Protein AF-A0A6B3FW05-F1 (afdb_monomer)

Solvent-accessible surface area (backbone atoms only — not comparable to full-atom values): 6390 Å² total; per-residue (Å²): 100,102,67,46,73,88,78,62,65,94,80,53,86,73,79,66,75,72,80,57,65,93,59,56,66,43,86,42,76,83,51,62,62,56,45,76,78,50,100,42,34,32,32,38,28,32,60,62,76,81,42,77,86,39,42,86,58,77,33,27,42,73,50,73,42,70,39,98,86,45,43,77,71,46,77,46,81,44,76,39,80,69,93,73,80,57,82,82,88,84,78,56,71,88,78,74,111

Structure (mmCIF, N/CA/C/O backbone):
data_AF-A0A6B3FW05-F1
#
_entry.id   AF-A0A6B3FW05-F1
#
loop_
_atom_site.group_PDB
_atom_site.id
_atom_site.type_symbol
_atom_site.label_atom_id
_atom_site.label_alt_id
_atom_site.label_comp_id
_atom_site.label_asym_id
_atom_site.label_entity_id
_atom_site.label_seq_id
_atom_site.pdbx_PDB_ins_code
_atom_site.Cartn_x
_atom_site.Cartn_y
_atom_site.Cartn_z
_atom_site.occupancy
_atom_site.B_iso_or_equiv
_atom_site.auth_seq_id
_atom_site.auth_comp_id
_atom_site.auth_asym_id
_atom_site.auth_atom_id
_atom_site.pdbx_PDB_model_num
ATOM 1 N N . SER A 1 1 ? -9.912 5.647 4.768 1.00 55.09 1 SER A N 1
ATOM 2 C CA . SER A 1 1 ? -9.595 5.559 6.212 1.00 55.09 1 SER A CA 1
ATOM 3 C C . SER A 1 1 ? -9.936 6.888 6.883 1.00 55.09 1 SER A C 1
ATOM 5 O O . SER A 1 1 ? -9.869 7.888 6.189 1.00 55.09 1 SER A O 1
ATOM 7 N N . ASP A 1 2 ? -10.231 6.950 8.190 1.00 61.00 2 ASP A N 1
ATOM 8 C CA . ASP A 1 2 ? -10.331 8.236 8.932 1.00 61.00 2 ASP A CA 1
ATOM 9 C C . ASP A 1 2 ? -9.021 9.054 8.870 1.00 61.00 2 ASP A C 1
ATOM 11 O O . ASP A 1 2 ? -9.012 10.266 9.073 1.00 61.00 2 ASP A O 1
ATOM 15 N N . SER A 1 3 ? -7.897 8.387 8.592 1.00 67.94 3 SER A N 1
ATOM 16 C CA . SER A 1 3 ? -6.574 9.003 8.436 1.00 67.94 3 SER A CA 1
ATOM 17 C C . SER A 1 3 ? -6.203 9.334 6.984 1.00 67.94 3 SER A C 1
ATOM 19 O O . SER A 1 3 ? -5.350 10.192 6.757 1.00 67.94 3 SER A O 1
ATOM 21 N N . GLU A 1 4 ? -6.833 8.688 6.000 1.00 70.38 4 GLU A N 1
ATOM 22 C CA . GLU A 1 4 ? -6.617 8.986 4.582 1.00 70.38 4 GLU A CA 1
ATOM 23 C C . GLU A 1 4 ? -7.526 10.150 4.216 1.00 70.38 4 GLU A C 1
ATOM 25 O O . GLU A 1 4 ? -8.748 10.059 4.317 1.00 70.38 4 GLU A O 1
ATOM 30 N N . ARG 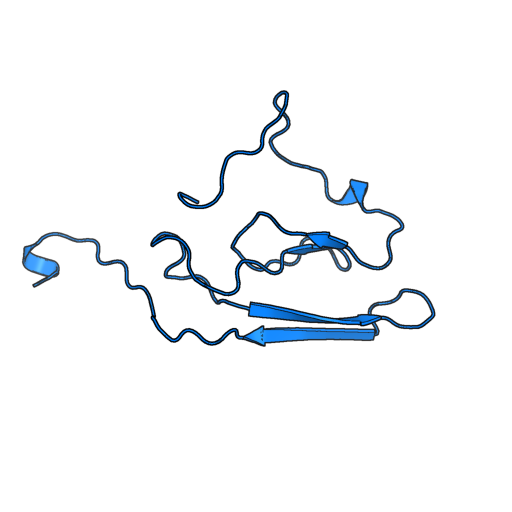A 1 5 ? -6.929 11.267 3.815 1.00 69.69 5 ARG A N 1
ATOM 31 C CA . ARG A 1 5 ? -7.705 12.431 3.394 1.00 69.69 5 ARG A CA 1
ATOM 32 C C . ARG A 1 5 ? -8.217 12.212 1.985 1.00 69.69 5 ARG A C 1
ATOM 34 O O . ARG A 1 5 ? -7.471 11.747 1.137 1.00 69.69 5 ARG A O 1
ATOM 41 N N . ASP A 1 6 ? -9.451 12.601 1.715 1.00 68.94 6 ASP A N 1
ATOM 42 C CA . ASP A 1 6 ? -9.913 12.665 0.336 1.00 68.94 6 ASP A CA 1
ATOM 43 C C . ASP A 1 6 ? -9.077 13.717 -0.420 1.00 68.94 6 ASP A C 1
ATOM 45 O O . ASP A 1 6 ? -9.029 14.883 -0.025 1.00 68.94 6 ASP A O 1
ATOM 49 N N . ILE A 1 7 ? -8.349 13.283 -1.453 1.00 67.06 7 ILE A N 1
ATOM 50 C CA . ILE A 1 7 ? -7.534 14.148 -2.323 1.00 67.06 7 ILE A CA 1
ATOM 51 C C . ILE A 1 7 ? -8.181 14.345 -3.695 1.00 67.06 7 ILE A C 1
ATOM 53 O O . ILE A 1 7 ? -7.505 14.764 -4.636 1.00 67.06 7 ILE A O 1
ATOM 57 N N . THR A 1 8 ? -9.474 14.041 -3.835 1.00 61.97 8 THR A N 1
ATOM 58 C CA . THR A 1 8 ? -10.209 14.314 -5.068 1.00 61.97 8 THR A CA 1
ATOM 59 C C . THR A 1 8 ? -10.106 15.797 -5.420 1.00 61.97 8 THR A C 1
ATOM 61 O O . THR A 1 8 ? -10.624 16.683 -4.745 1.00 61.97 8 THR A O 1
ATOM 64 N N . VAL A 1 9 ? -9.433 16.081 -6.532 1.00 57.03 9 VAL A N 1
ATOM 65 C CA . VAL A 1 9 ? -9.465 17.390 -7.182 1.00 57.03 9 VAL A CA 1
ATOM 66 C C . VAL A 1 9 ? -10.250 17.210 -8.474 1.00 57.03 9 VAL A C 1
ATOM 68 O O . VAL A 1 9 ? -9.902 16.380 -9.310 1.00 57.03 9 VAL A O 1
ATOM 71 N N . GLY A 1 10 ? -11.352 17.947 -8.627 1.00 58.34 10 GLY A N 1
ATOM 72 C CA . GLY A 1 10 ? -12.144 17.937 -9.863 1.00 58.34 10 GLY A CA 1
ATOM 73 C C . GLY A 1 10 ? -12.946 16.656 -10.140 1.00 58.34 1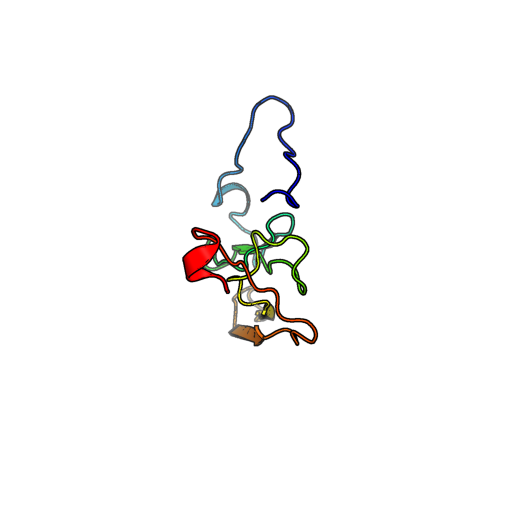0 GLY A C 1
ATOM 74 O O . GLY A 1 10 ? -13.336 16.436 -11.281 1.00 58.34 10 GLY A O 1
ATOM 75 N N . GLY A 1 11 ? -13.206 15.814 -9.130 1.00 57.44 11 GLY A N 1
ATOM 76 C CA . GLY A 1 11 ? -14.097 14.647 -9.253 1.00 57.44 11 GLY A CA 1
ATOM 77 C C . GLY A 1 11 ? -13.439 13.339 -9.715 1.00 57.44 11 GLY A C 1
ATOM 78 O O . GLY A 1 11 ? -14.139 12.347 -9.907 1.00 57.44 11 GLY A O 1
ATOM 79 N N . VAL A 1 12 ? -12.110 13.296 -9.865 1.00 61.34 12 VAL A N 1
ATOM 80 C CA . VAL A 1 12 ? -11.383 12.049 -10.160 1.00 61.34 12 VAL A CA 1
ATOM 81 C C . VAL A 1 12 ? -11.043 11.334 -8.853 1.00 61.34 12 VAL A C 1
ATOM 83 O O . VAL A 1 12 ? -10.142 11.744 -8.128 1.00 61.34 12 VAL A O 1
ATOM 86 N N . ALA A 1 13 ? -11.778 10.261 -8.557 1.00 70.00 13 ALA A N 1
ATOM 87 C CA . ALA A 1 13 ? -11.624 9.471 -7.331 1.00 70.00 13 ALA A CA 1
ATOM 88 C C . ALA A 1 13 ? -10.533 8.388 -7.404 1.00 70.00 13 ALA A C 1
ATOM 90 O O . ALA A 1 13 ? -10.169 7.816 -6.380 1.00 70.00 13 ALA A O 1
ATOM 91 N N . ALA A 1 14 ? -10.011 8.090 -8.597 1.00 80.12 14 ALA A N 1
ATOM 92 C CA . ALA A 1 14 ? -8.975 7.082 -8.798 1.00 80.12 14 ALA A CA 1
ATOM 93 C C . ALA A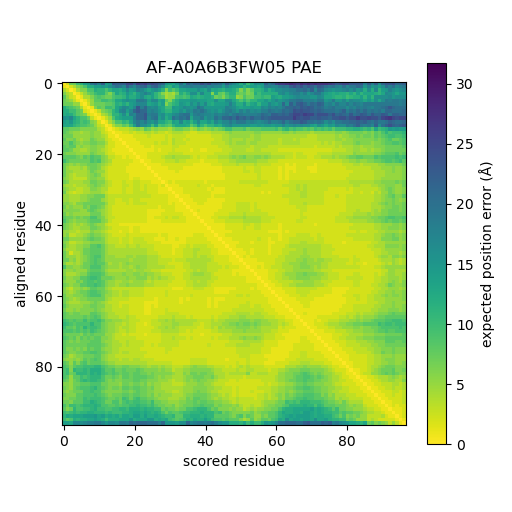 1 14 ? -8.141 7.372 -10.051 1.00 80.12 14 ALA A C 1
ATOM 95 O O . ALA A 1 14 ? -8.650 7.897 -11.041 1.00 80.12 14 ALA A O 1
ATOM 96 N N . VAL A 1 15 ? -6.868 6.976 -10.020 1.00 87.38 15 VAL A N 1
ATOM 97 C CA . VAL A 1 15 ? -5.948 7.056 -11.163 1.00 87.38 15 VAL A CA 1
ATOM 98 C C . VAL A 1 15 ? -5.760 5.647 -11.742 1.00 87.38 15 VAL A C 1
ATOM 100 O O . VAL A 1 15 ? -5.388 4.742 -10.991 1.00 87.38 15 VAL A O 1
ATOM 103 N N . PRO A 1 16 ? -6.006 5.419 -13.047 1.00 91.06 16 PRO A N 1
ATOM 104 C CA . PRO A 1 16 ? -5.759 4.124 -13.675 1.00 91.06 16 PRO A CA 1
ATOM 105 C C . PRO A 1 16 ? -4.280 3.731 -13.605 1.00 91.06 16 PRO A C 1
ATOM 107 O O . PRO A 1 16 ? -3.404 4.555 -13.858 1.00 91.06 16 PRO A O 1
ATOM 110 N N . ALA A 1 17 ? -3.992 2.454 -13.344 1.00 92.19 17 ALA A N 1
ATOM 111 C CA . ALA A 1 17 ? -2.612 1.974 -13.232 1.00 92.19 17 ALA A CA 1
ATOM 112 C C . ALA A 1 17 ? -1.786 2.172 -14.519 1.00 92.19 17 ALA A C 1
ATOM 114 O O . ALA A 1 17 ? -0.584 2.402 -14.426 1.00 92.19 17 ALA A O 1
ATOM 115 N N . GLY A 1 18 ? -2.431 2.148 -15.693 1.00 94.75 18 GLY A N 1
ATOM 116 C CA . GLY A 1 18 ? -1.775 2.355 -16.992 1.00 94.75 18 GLY A CA 1
ATOM 117 C C . GLY A 1 18 ? -1.173 3.752 -17.189 1.00 94.75 18 GLY A C 1
ATOM 118 O O . GLY A 1 18 ? -0.361 3.954 -18.081 1.00 94.75 18 GLY A O 1
ATOM 119 N N . VAL A 1 19 ? -1.493 4.723 -16.322 1.00 95.25 19 VAL A N 1
ATOM 120 C CA . VAL A 1 19 ? -0.788 6.021 -16.291 1.00 95.25 19 VAL A CA 1
ATOM 121 C C . VAL A 1 19 ? 0.711 5.842 -16.013 1.00 95.25 19 VAL A C 1
ATOM 123 O O . VAL A 1 19 ? 1.513 6.684 -16.403 1.00 95.25 19 VAL A O 1
ATOM 126 N N . PHE A 1 20 ? 1.093 4.739 -15.367 1.00 95.56 20 PHE A N 1
ATOM 127 C CA . PHE A 1 20 ? 2.481 4.402 -15.066 1.00 95.56 20 PHE A CA 1
ATOM 128 C C . PHE A 1 20 ? 3.115 3.457 -16.100 1.00 95.56 20 PHE A C 1
ATOM 130 O O . PHE A 1 20 ? 4.191 2.922 -15.846 1.00 95.56 20 PHE A O 1
ATOM 137 N N . ASP A 1 21 ? 2.485 3.216 -17.251 1.00 95.25 21 ASP A N 1
ATOM 138 C CA . ASP A 1 21 ? 3.081 2.367 -18.283 1.00 95.25 21 ASP A CA 1
ATOM 139 C C . ASP A 1 21 ? 4.403 2.965 -18.798 1.00 95.25 21 ASP A C 1
ATOM 141 O O . ASP A 1 21 ? 4.535 4.172 -19.002 1.00 95.25 21 ASP A O 1
ATOM 145 N N . GLY A 1 22 ? 5.405 2.104 -18.997 1.00 94.12 22 GLY A N 1
ATOM 146 C CA . GLY A 1 22 ? 6.737 2.497 -19.470 1.00 94.12 22 GLY A CA 1
ATOM 147 C C . GLY A 1 22 ? 7.742 2.868 -18.377 1.00 94.12 22 GLY A C 1
ATOM 148 O O . GLY A 1 22 ? 8.913 3.048 -18.698 1.00 94.12 22 GLY A O 1
ATOM 149 N N . VAL A 1 23 ? 7.339 2.930 -17.102 1.00 96.06 23 VAL A N 1
ATOM 150 C CA . VAL A 1 23 ? 8.295 3.067 -15.988 1.00 96.06 23 VAL A CA 1
ATOM 151 C C . VAL A 1 23 ? 8.823 1.705 -15.535 1.00 96.06 23 VAL A C 1
ATOM 153 O O . VAL A 1 23 ? 8.148 0.673 -15.644 1.00 96.06 23 VAL A O 1
ATOM 156 N N . ASP A 1 24 ? 10.027 1.701 -14.974 1.00 97.12 24 ASP A N 1
ATOM 157 C CA . ASP A 1 24 ? 10.643 0.500 -14.398 1.00 97.12 24 ASP A CA 1
ATOM 158 C C . ASP A 1 24 ? 9.992 0.127 -13.062 1.00 97.12 24 ASP A C 1
ATOM 160 O O . ASP A 1 24 ? 9.674 -1.037 -12.803 1.00 97.12 24 ASP A O 1
ATOM 164 N N . TYR A 1 25 ? 9.695 1.136 -12.240 1.00 97.38 25 TYR A N 1
ATOM 165 C CA . TYR A 1 25 ? 9.007 0.974 -10.965 1.00 97.38 25 TYR A CA 1
ATOM 166 C C . TYR A 1 25 ? 8.313 2.269 -10.526 1.00 97.38 25 TYR A C 1
ATOM 168 O O . TYR A 1 25 ? 8.873 3.356 -10.653 1.00 97.38 25 TYR A O 1
ATOM 176 N N . ALA A 1 26 ? 7.115 2.155 -9.951 1.00 97.44 26 ALA A N 1
ATOM 177 C CA . ALA A 1 26 ? 6.397 3.260 -9.323 1.00 97.44 26 ALA A CA 1
ATOM 178 C C . ALA A 1 26 ? 6.130 2.968 -7.838 1.00 97.44 26 ALA A C 1
ATOM 180 O O . ALA A 1 26 ? 5.387 2.044 -7.484 1.00 97.44 26 ALA A O 1
ATOM 181 N N . ALA A 1 27 ? 6.716 3.803 -6.976 1.00 97.00 27 ALA A N 1
ATOM 182 C CA . ALA A 1 27 ? 6.486 3.820 -5.536 1.00 97.00 27 ALA A CA 1
ATOM 183 C C . ALA A 1 27 ? 5.356 4.805 -5.200 1.00 97.00 27 ALA A C 1
ATOM 185 O O . ALA A 1 27 ? 5.564 6.018 -5.182 1.00 97.00 27 ALA A O 1
ATOM 186 N N . LEU A 1 28 ? 4.153 4.294 -4.950 1.00 95.38 28 LEU A N 1
ATOM 187 C CA . 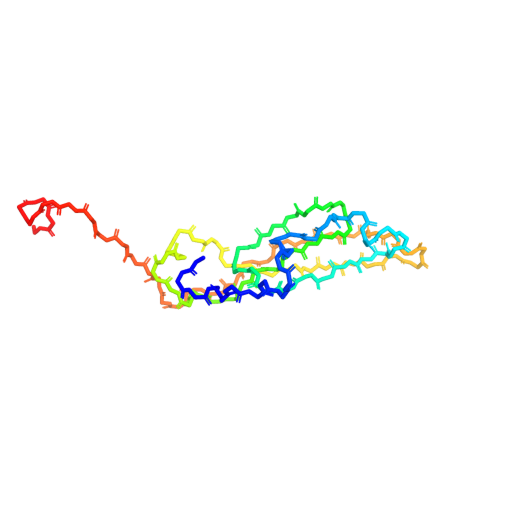LEU A 1 28 ? 2.993 5.111 -4.605 1.00 95.38 28 LEU A CA 1
ATOM 188 C C . LEU A 1 28 ? 2.900 5.335 -3.087 1.00 95.38 28 LEU A C 1
ATOM 190 O O . LEU A 1 28 ? 3.170 4.436 -2.288 1.00 95.38 28 LEU A O 1
ATOM 194 N N . GLY A 1 29 ? 2.482 6.541 -2.696 1.00 91.62 29 GLY A N 1
ATOM 195 C CA . GLY A 1 29 ? 2.128 6.913 -1.318 1.00 91.62 29 GLY A CA 1
ATOM 196 C C . GLY A 1 29 ? 0.632 7.193 -1.191 1.00 91.62 29 GLY A C 1
ATOM 197 O O . GLY A 1 29 ? -0.107 6.839 -2.092 1.00 91.62 29 GLY A O 1
ATOM 198 N N . HIS A 1 30 ? 0.185 7.872 -0.132 1.00 91.00 30 HIS A N 1
ATOM 199 C CA . HIS A 1 30 ? -1.224 8.201 0.173 1.00 91.00 30 HIS A CA 1
ATOM 200 C C . HIS A 1 30 ? -2.005 7.110 0.917 1.00 91.00 30 HIS A C 1
ATOM 202 O O . HIS A 1 30 ? -2.484 7.370 2.017 1.00 91.00 30 HIS A O 1
ATOM 208 N N . LEU A 1 31 ? -2.107 5.900 0.363 1.00 91.06 31 LEU A N 1
ATOM 209 C CA . LEU A 1 31 ? -2.842 4.813 1.017 1.00 91.06 31 LEU A CA 1
ATOM 210 C C . LEU A 1 31 ? -2.010 4.184 2.134 1.00 91.06 31 LEU A C 1
ATOM 212 O O . LEU A 1 31 ? -0.816 3.936 1.969 1.00 91.06 31 LEU A O 1
ATOM 216 N N . HIS A 1 32 ? -2.645 3.910 3.272 1.00 93.69 32 HIS A N 1
ATOM 217 C CA . HIS A 1 32 ? -1.960 3.383 4.458 1.00 93.69 32 HIS A CA 1
ATOM 218 C C . HIS A 1 32 ? -1.859 1.853 4.466 1.00 93.69 32 HIS A C 1
ATOM 220 O O . HIS A 1 32 ? -1.124 1.283 5.278 1.00 93.69 32 HIS A O 1
ATOM 226 N N . GLY A 1 33 ? -2.584 1.178 3.571 1.00 92.00 33 GLY A N 1
ATOM 227 C CA . GLY A 1 33 ? -2.449 -0.253 3.308 1.00 92.00 33 GLY A CA 1
ATOM 228 C C . GLY A 1 33 ? -1.356 -0.544 2.276 1.00 92.00 33 GLY A C 1
ATOM 229 O O . GLY A 1 33 ? -1.361 0.025 1.184 1.00 92.00 33 GLY A O 1
ATOM 230 N N . SER A 1 34 ? -0.441 -1.456 2.611 1.00 94.62 34 SER A N 1
ATOM 231 C CA . SER A 1 34 ? 0.544 -1.987 1.662 1.00 94.62 34 SER A CA 1
ATOM 232 C C . SER A 1 34 ? -0.140 -2.880 0.632 1.00 94.62 34 SER A C 1
ATOM 234 O O . SER A 1 34 ? -0.882 -3.796 0.993 1.00 94.62 34 SER A O 1
ATOM 236 N N . GLN A 1 35 ? 0.106 -2.632 -0.653 1.00 94.62 35 GLN A N 1
ATOM 237 C CA . GLN A 1 35 ? -0.534 -3.379 -1.737 1.00 94.62 35 GLN A CA 1
ATOM 238 C C . GLN A 1 35 ? 0.280 -3.342 -3.031 1.00 94.62 35 GLN A C 1
ATOM 240 O O . GLN A 1 35 ? 0.959 -2.363 -3.350 1.00 94.62 35 GLN A O 1
ATOM 245 N N . ARG A 1 36 ? 0.161 -4.422 -3.806 1.00 95.88 36 ARG A N 1
ATOM 246 C CA . ARG A 1 36 ? 0.661 -4.514 -5.177 1.00 95.88 36 ARG A CA 1
ATOM 247 C C . ARG A 1 36 ? -0.468 -4.139 -6.135 1.00 95.88 36 ARG A C 1
ATOM 249 O O . ARG A 1 36 ? -1.481 -4.827 -6.149 1.00 95.88 36 ARG A O 1
ATOM 256 N N . VAL A 1 37 ? -0.282 -3.085 -6.929 1.00 95.56 37 VAL A N 1
ATOM 257 C CA . VAL A 1 37 ? -1.252 -2.669 -7.958 1.00 95.56 37 VAL A CA 1
ATOM 258 C C . VAL A 1 37 ? -0.958 -3.396 -9.269 1.00 95.56 37 VAL A C 1
ATOM 260 O O . VAL A 1 37 ? -1.843 -3.994 -9.870 1.00 95.56 37 VAL A O 1
ATOM 263 N N . THR A 1 38 ? 0.310 -3.400 -9.685 1.00 95.31 38 THR A N 1
ATOM 264 C CA . THR A 1 38 ? 0.816 -4.167 -10.834 1.00 95.31 38 THR A CA 1
ATOM 265 C C . THR A 1 38 ? 2.166 -4.795 -10.485 1.00 95.31 38 THR A C 1
ATOM 267 O O . THR A 1 38 ? 2.668 -4.645 -9.372 1.00 95.31 38 THR A O 1
ATOM 270 N N . ALA A 1 39 ? 2.811 -5.472 -11.439 1.00 94.00 39 ALA A N 1
ATOM 271 C CA . ALA A 1 39 ? 4.177 -5.952 -11.249 1.00 94.00 39 ALA A CA 1
ATOM 272 C C . ALA A 1 39 ? 5.194 -4.832 -10.955 1.00 94.00 39 ALA A C 1
ATOM 274 O O . ALA A 1 39 ? 6.230 -5.111 -10.361 1.00 94.00 39 ALA A O 1
ATOM 275 N N . ARG A 1 40 ? 4.908 -3.580 -11.331 1.00 95.94 40 ARG A N 1
ATOM 276 C CA . ARG A 1 40 ? 5.832 -2.439 -11.208 1.00 95.94 40 ARG A CA 1
ATOM 277 C C . ARG A 1 40 ? 5.302 -1.306 -10.331 1.00 95.94 40 ARG A C 1
ATOM 279 O O . ARG A 1 40 ? 6.079 -0.465 -9.909 1.00 95.94 40 ARG A O 1
ATOM 286 N N . VAL A 1 41 ? 4.012 -1.307 -10.001 1.00 97.38 41 VAL A N 1
ATOM 287 C CA . VAL A 1 41 ? 3.345 -0.228 -9.258 1.00 97.38 41 VAL A CA 1
ATOM 288 C C . VAL A 1 41 ? 2.855 -0.755 -7.911 1.00 97.38 41 VAL A C 1
ATOM 290 O O . VAL A 1 41 ? 2.103 -1.734 -7.862 1.00 97.38 41 VAL A O 1
ATOM 293 N N . ARG A 1 42 ? 3.272 -0.134 -6.802 1.00 97.00 42 ARG A N 1
ATOM 294 C CA . ARG A 1 42 ? 2.927 -0.583 -5.438 1.00 97.00 42 ARG A CA 1
ATOM 295 C C . ARG A 1 42 ? 2.710 0.598 -4.504 1.00 97.00 42 ARG A C 1
ATOM 297 O O . ARG A 1 42 ? 3.393 1.606 -4.631 1.00 97.00 42 ARG A O 1
ATOM 304 N N . TYR A 1 43 ? 1.836 0.419 -3.519 1.00 96.94 43 TYR A N 1
ATOM 305 C CA . TYR A 1 43 ? 1.811 1.258 -2.322 1.00 96.94 43 TYR A CA 1
ATOM 306 C C . TYR A 1 43 ? 2.607 0.560 -1.219 1.00 96.94 43 TYR A C 1
ATOM 308 O O . TYR A 1 43 ? 2.392 -0.629 -0.962 1.00 96.94 43 TYR A O 1
ATOM 316 N N . SER A 1 44 ? 3.497 1.287 -0.541 1.00 95.50 44 SER A N 1
ATOM 317 C CA . SER A 1 44 ? 4.187 0.767 0.650 1.00 95.50 44 SER A CA 1
ATOM 3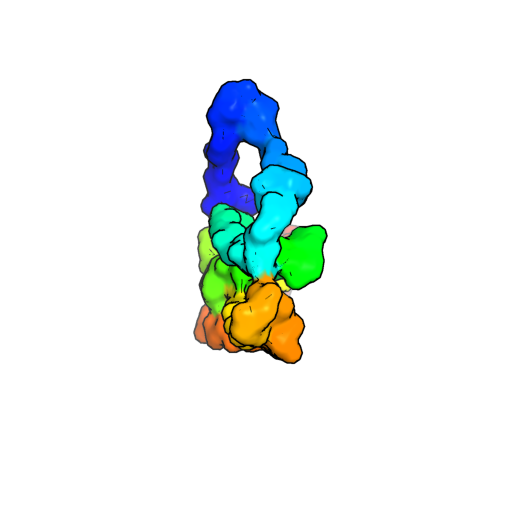18 C C . SER A 1 44 ? 3.270 0.674 1.866 1.00 95.50 44 SER A C 1
ATOM 320 O O . SER A 1 44 ? 3.532 -0.114 2.767 1.00 95.50 44 SER A O 1
ATOM 322 N N . GLY A 1 45 ? 2.189 1.456 1.888 1.00 95.00 45 GLY A N 1
ATOM 323 C CA . GLY A 1 45 ? 1.430 1.695 3.107 1.00 95.00 45 GLY A CA 1
ATOM 324 C C . GLY A 1 45 ? 2.173 2.635 4.058 1.00 95.00 45 GLY A C 1
ATOM 325 O O . GLY A 1 45 ? 3.255 3.145 3.747 1.00 95.00 45 GLY A O 1
ATOM 326 N N . SER A 1 46 ? 1.580 2.861 5.228 1.00 94.12 46 SER A N 1
ATOM 327 C CA . SER A 1 46 ? 2.233 3.585 6.317 1.00 94.12 46 SER A CA 1
ATOM 328 C C . SER A 1 46 ? 3.079 2.631 7.177 1.00 94.12 46 SER A C 1
ATOM 330 O O . SER A 1 46 ? 2.690 1.475 7.367 1.00 94.12 46 SER A O 1
ATOM 332 N N . PRO A 1 47 ? 4.203 3.097 7.756 1.00 93.06 47 PRO A N 1
ATOM 333 C CA . PRO A 1 47 ? 5.041 2.271 8.631 1.00 93.06 47 PRO A CA 1
ATOM 334 C C . PRO A 1 47 ? 4.427 2.067 10.026 1.00 93.06 47 PRO A C 1
ATOM 336 O O . PRO A 1 47 ? 4.818 1.157 10.747 1.00 93.06 47 PRO A O 1
ATOM 339 N N . LEU A 1 48 ? 3.459 2.906 10.409 1.00 93.19 48 LEU A N 1
ATOM 340 C CA . LEU A 1 48 ? 2.753 2.871 11.691 1.00 93.19 48 LEU A CA 1
ATOM 341 C C . LEU A 1 48 ? 1.245 3.005 11.473 1.00 93.19 48 LEU A C 1
ATOM 343 O O . LEU A 1 48 ? 0.793 3.473 10.427 1.00 93.19 48 LEU A O 1
ATOM 347 N N . ALA A 1 49 ? 0.451 2.595 1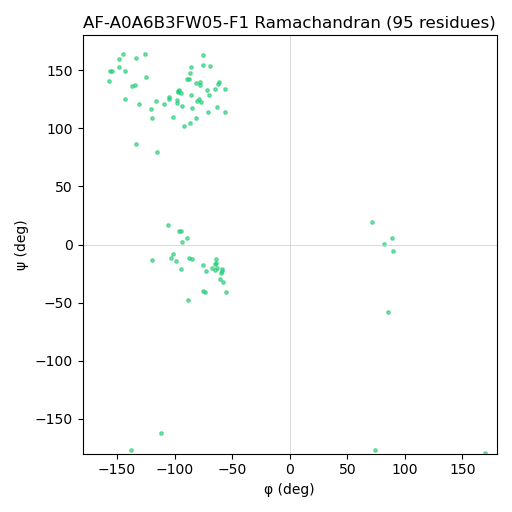2.460 1.00 92.50 49 ALA A N 1
ATOM 348 C CA . ALA A 1 49 ? -0.988 2.820 12.429 1.00 92.50 49 ALA A CA 1
ATOM 349 C C . ALA A 1 49 ? -1.316 4.276 12.791 1.00 92.50 49 ALA A C 1
ATOM 351 O O . ALA A 1 49 ? -0.946 4.738 13.869 1.00 92.50 49 ALA A O 1
ATOM 352 N N . TYR A 1 50 ? -2.018 4.989 11.905 1.00 90.31 50 TYR A N 1
ATOM 353 C CA . TYR A 1 50 ? -2.442 6.378 12.139 1.00 90.31 50 TYR A CA 1
ATOM 354 C C . TYR A 1 50 ? -3.915 6.511 12.541 1.00 90.31 50 TYR A C 1
ATOM 356 O O . TYR A 1 50 ? -4.352 7.587 12.942 1.00 90.31 50 TYR A O 1
ATOM 364 N N . SER A 1 51 ? -4.686 5.425 12.469 1.00 90.62 51 SER A N 1
ATOM 365 C CA . SER A 1 51 ? -6.062 5.361 12.969 1.00 90.62 51 SER A CA 1
ATOM 366 C C . SER A 1 51 ? -6.410 3.956 13.467 1.00 90.62 51 SER A C 1
ATOM 368 O O . SER A 1 51 ? -5.816 2.972 13.032 1.00 90.62 51 SER A O 1
ATOM 370 N N . PHE A 1 52 ? -7.439 3.834 14.315 1.00 92.56 52 PHE A N 1
ATOM 371 C CA . PHE A 1 52 ? -7.972 2.531 14.751 1.00 92.56 52 PHE A CA 1
ATOM 372 C C . PHE A 1 52 ? -8.589 1.703 13.618 1.00 92.56 52 PHE A C 1
ATOM 374 O O . PHE A 1 52 ? -8.799 0.503 13.782 1.00 92.56 52 PHE A O 1
ATOM 381 N N . SER A 1 53 ? -8.888 2.318 12.468 1.00 89.44 53 SER A N 1
ATOM 382 C CA . SER A 1 53 ? -9.317 1.565 11.286 1.00 89.44 53 SER A CA 1
ATOM 383 C C . SER A 1 53 ? -8.192 0.695 10.713 1.00 89.44 53 SER A C 1
ATOM 385 O O . SER A 1 53 ? -8.474 -0.298 10.055 1.00 89.44 53 SER A O 1
ATOM 387 N N . GLU A 1 54 ? -6.938 1.009 11.048 1.00 91.88 54 GLU A N 1
ATOM 388 C CA . GLU A 1 54 ? -5.739 0.286 10.621 1.00 91.88 54 GLU A CA 1
ATOM 389 C C . GLU A 1 54 ? -5.283 -0.768 11.646 1.00 91.88 54 GLU A C 1
ATOM 391 O O . GLU A 1 54 ? -4.166 -1.267 11.537 1.00 91.88 54 GLU A O 1
ATOM 396 N N . ALA A 1 55 ? -6.103 -1.100 12.654 1.00 91.56 55 ALA A N 1
ATOM 397 C CA . ALA A 1 55 ? -5.734 -2.060 13.703 1.00 91.56 55 ALA A CA 1
ATOM 398 C C . ALA A 1 55 ? -5.367 -3.448 13.148 1.00 91.56 55 ALA A C 1
ATOM 400 O O . ALA A 1 55 ? -4.479 -4.107 13.677 1.00 91.56 55 ALA A O 1
ATOM 401 N N . ASP A 1 56 ? -5.998 -3.841 12.042 1.00 90.25 56 ASP A N 1
ATOM 402 C CA . ASP A 1 56 ? -5.772 -5.127 11.378 1.00 90.25 56 ASP A CA 1
ATOM 403 C C . ASP A 1 56 ? -4.720 -5.032 10.248 1.00 90.25 56 ASP A C 1
ATOM 405 O O . ASP A 1 56 ? -4.460 -6.004 9.537 1.00 90.25 56 ASP A O 1
ATOM 409 N N . HIS A 1 57 ? -4.112 -3.856 10.030 1.00 91.12 57 HIS A N 1
ATOM 410 C CA . HIS A 1 57 ? -3.125 -3.673 8.966 1.00 91.12 57 HIS A CA 1
ATOM 411 C C . HIS A 1 57 ? -1.764 -4.227 9.384 1.00 91.12 57 HIS A C 1
ATOM 413 O O . HIS A 1 57 ? -1.149 -3.757 10.342 1.00 91.12 57 HIS A O 1
ATOM 419 N N . ARG A 1 58 ? -1.218 -5.132 8.567 1.00 92.25 58 ARG A N 1
ATOM 420 C CA . ARG A 1 58 ? 0.200 -5.492 8.633 1.00 92.25 58 ARG A CA 1
ATOM 421 C C . ARG A 1 58 ? 1.036 -4.323 8.111 1.00 92.25 58 ARG A C 1
ATOM 423 O O . ARG A 1 58 ? 0.942 -3.967 6.936 1.00 92.25 58 ARG A O 1
ATOM 430 N N . LYS A 1 59 ? 1.827 -3.711 8.991 1.00 94.62 59 LYS A N 1
ATOM 431 C CA . LYS A 1 59 ? 2.718 -2.598 8.648 1.00 94.62 59 LYS A CA 1
ATOM 432 C C . LYS A 1 59 ? 3.981 -3.148 8.008 1.00 94.62 59 LYS A C 1
ATOM 434 O O . LYS A 1 59 ? 4.633 -4.015 8.580 1.00 94.62 59 LYS A O 1
ATOM 439 N N . THR A 1 60 ? 4.282 -2.687 6.800 1.00 96.12 60 THR A N 1
ATOM 440 C CA . THR A 1 60 ? 5.378 -3.222 5.989 1.00 96.12 60 THR A CA 1
ATOM 441 C C . THR A 1 60 ? 6.045 -2.131 5.170 1.00 96.12 60 THR A C 1
ATOM 443 O O . THR A 1 60 ? 5.434 -1.102 4.900 1.00 96.12 60 THR A O 1
ATOM 446 N N . MET A 1 61 ? 7.232 -2.426 4.659 1.00 95.75 61 MET A N 1
ATOM 447 C CA . MET A 1 61 ? 7.894 -1.704 3.579 1.00 95.75 61 MET A CA 1
ATOM 448 C C . MET A 1 61 ? 8.273 -2.667 2.448 1.00 95.75 61 MET A C 1
ATOM 450 O O . MET A 1 61 ? 8.282 -3.885 2.635 1.00 95.75 61 MET A O 1
ATOM 454 N N . TRP A 1 62 ? 8.571 -2.121 1.271 1.00 96.88 62 TRP A N 1
ATOM 455 C CA . TRP A 1 62 ? 9.082 -2.886 0.135 1.00 96.88 62 TRP A CA 1
ATOM 456 C C . TRP A 1 62 ? 10.575 -2.626 -0.034 1.00 96.88 62 TRP A C 1
ATOM 458 O O . TRP A 1 62 ? 10.980 -1.472 -0.157 1.00 96.88 62 TRP A O 1
ATOM 468 N N . LEU A 1 63 ? 11.364 -3.695 -0.082 1.00 97.38 63 LEU A N 1
ATOM 469 C CA . LEU A 1 63 ? 12.726 -3.689 -0.600 1.00 97.38 63 LEU A CA 1
ATOM 470 C C . LEU A 1 63 ? 12.670 -4.201 -2.040 1.00 97.38 63 LEU A C 1
ATOM 472 O O . LEU A 1 63 ? 12.104 -5.263 -2.298 1.00 97.38 63 LEU A O 1
ATOM 476 N N . ILE A 1 64 ? 13.179 -3.405 -2.975 1.00 97.69 64 ILE A N 1
ATOM 477 C CA . ILE A 1 64 ? 13.080 -3.667 -4.410 1.00 97.69 64 ILE A CA 1
ATOM 478 C C . ILE A 1 64 ? 14.462 -3.512 -5.015 1.00 97.69 64 ILE A C 1
ATOM 480 O O . ILE A 1 64 ? 15.029 -2.420 -4.978 1.00 97.69 64 ILE A O 1
ATOM 484 N N . ASP A 1 65 ? 14.945 -4.587 -5.622 1.00 97.75 65 ASP A N 1
ATOM 485 C CA . ASP A 1 65 ? 16.189 -4.580 -6.375 1.00 97.75 65 ASP A CA 1
ATOM 486 C C . ASP A 1 65 ? 15.864 -4.433 -7.858 1.00 97.75 65 ASP A C 1
ATOM 488 O O . ASP A 1 65 ? 15.138 -5.248 -8.435 1.00 97.75 65 ASP A O 1
ATOM 492 N N . LEU A 1 66 ? 16.396 -3.383 -8.480 1.00 97.00 66 LEU A N 1
ATOM 493 C CA . LEU A 1 66 ? 16.261 -3.141 -9.913 1.00 97.00 66 LEU A CA 1
ATOM 494 C C . LEU A 1 66 ? 17.502 -3.650 -10.647 1.00 97.00 66 LEU A C 1
ATOM 496 O O . LEU A 1 66 ? 18.635 -3.348 -10.273 1.00 97.00 66 LEU A O 1
ATOM 500 N N . ALA A 1 67 ? 17.277 -4.417 -11.707 1.00 97.12 67 ALA A N 1
ATOM 501 C CA . ALA A 1 67 ? 18.304 -4.814 -12.653 1.00 97.12 67 ALA A CA 1
ATOM 502 C C . ALA A 1 67 ? 18.678 -3.644 -13.577 1.00 97.12 67 ALA A C 1
ATOM 504 O O . ALA A 1 67 ? 17.939 -2.671 -13.731 1.00 97.12 67 ALA A O 1
ATOM 505 N N . ALA A 1 68 ? 19.834 -3.761 -14.235 1.00 96.44 68 ALA A N 1
ATOM 506 C CA . ALA A 1 68 ? 20.340 -2.738 -15.152 1.00 96.44 68 ALA A CA 1
ATOM 507 C C . ALA A 1 68 ? 19.439 -2.506 -16.383 1.00 96.44 68 ALA A C 1
ATOM 509 O O . ALA A 1 68 ? 19.541 -1.463 -17.020 1.00 96.44 68 ALA A O 1
ATOM 510 N N . ASP A 1 69 ? 18.572 -3.466 -16.716 1.00 95.62 69 ASP A N 1
ATOM 511 C CA . ASP A 1 69 ? 17.593 -3.384 -17.806 1.00 95.62 69 ASP A CA 1
ATOM 512 C C . ASP A 1 69 ? 16.237 -2.794 -17.369 1.00 95.62 69 ASP A C 1
ATOM 514 O O . ASP A 1 69 ? 15.289 -2.794 -18.154 1.00 95.62 69 ASP A O 1
ATOM 518 N N . GLY A 1 70 ? 16.131 -2.320 -16.121 1.00 93.56 70 GLY A N 1
ATOM 519 C CA . GLY A 1 70 ? 14.893 -1.782 -15.550 1.00 93.56 70 GLY A CA 1
ATOM 520 C C . GLY A 1 70 ? 13.929 -2.851 -15.020 1.00 93.56 70 GLY A C 1
ATOM 521 O O . GLY A 1 70 ? 12.854 -2.533 -14.507 1.00 93.56 70 GLY A O 1
ATOM 522 N N . GLY A 1 71 ? 14.284 -4.136 -15.110 1.00 95.69 71 GLY A N 1
ATOM 523 C CA . GLY A 1 71 ? 13.525 -5.222 -14.500 1.00 95.69 71 GLY A CA 1
ATOM 524 C C . GLY A 1 71 ? 13.610 -5.215 -12.971 1.00 95.69 71 GLY A C 1
AT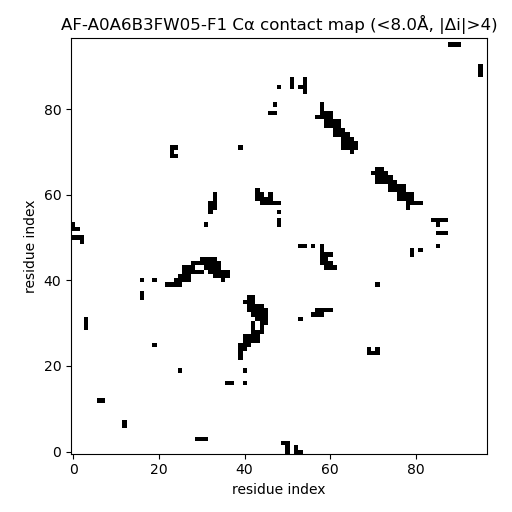OM 525 O O . GLY A 1 71 ? 14.593 -4.775 -12.384 1.00 95.69 71 GLY A O 1
ATOM 526 N N . ILE A 1 72 ? 12.590 -5.758 -12.303 1.00 97.00 72 ILE A N 1
ATOM 527 C CA . ILE A 1 72 ? 12.658 -6.051 -10.864 1.00 97.00 72 ILE A CA 1
ATOM 528 C C . ILE A 1 72 ? 13.386 -7.385 -10.702 1.00 97.00 72 ILE A C 1
ATOM 530 O O . ILE A 1 72 ? 12.833 -8.430 -11.046 1.00 97.00 72 ILE A O 1
ATOM 534 N N . ALA A 1 73 ? 14.618 -7.339 -10.200 1.00 97.19 73 ALA A N 1
ATOM 535 C CA . ALA A 1 73 ? 15.449 -8.513 -9.950 1.00 97.19 73 ALA A CA 1
ATOM 536 C C . ALA A 1 73 ? 14.990 -9.273 -8.699 1.00 97.19 73 ALA A C 1
ATOM 538 O O . ALA A 1 73 ? 14.952 -10.503 -8.699 1.00 97.19 73 ALA A O 1
ATOM 539 N N . ALA A 1 74 ? 14.615 -8.539 -7.650 1.00 96.94 74 ALA A N 1
ATOM 540 C CA . ALA A 1 74 ? 14.071 -9.099 -6.424 1.00 96.94 74 ALA A CA 1
ATOM 541 C C . ALA A 1 74 ? 13.074 -8.139 -5.772 1.00 96.94 74 ALA A C 1
ATOM 543 O O . ALA A 1 74 ? 13.136 -6.918 -5.934 1.00 96.94 74 ALA A O 1
ATOM 544 N N . GLU A 1 75 ? 12.140 -8.715 -5.023 1.00 96.06 75 GLU A N 1
ATOM 545 C CA . GLU A 1 75 ? 11.224 -7.975 -4.170 1.00 96.06 75 GLU A CA 1
ATOM 546 C C . GLU A 1 75 ? 11.084 -8.683 -2.827 1.00 96.06 75 GLU A C 1
ATOM 548 O O . GLU A 1 75 ? 10.901 -9.899 -2.761 1.00 96.06 75 GLU A O 1
ATOM 553 N N . GLU A 1 76 ? 11.115 -7.906 -1.755 1.00 96.88 76 GLU A N 1
ATOM 554 C CA . GLU A 1 76 ? 10.863 -8.390 -0.409 1.00 96.88 76 GLU A CA 1
ATOM 555 C C . GLU A 1 76 ? 9.918 -7.431 0.306 1.00 96.88 76 GLU A C 1
ATOM 557 O O . GLU A 1 76 ? 10.031 -6.205 0.211 1.00 96.88 76 GLU A O 1
ATOM 562 N N . ARG A 1 77 ? 8.955 -8.002 1.030 1.00 95.50 77 ARG A N 1
ATOM 563 C CA . ARG A 1 77 ? 8.083 -7.238 1.913 1.00 95.50 77 ARG A CA 1
ATOM 564 C C . ARG A 1 77 ? 8.571 -7.410 3.340 1.00 95.50 77 ARG A C 1
ATOM 566 O O . ARG A 1 77 ? 8.418 -8.484 3.914 1.00 95.50 77 ARG A O 1
ATOM 573 N N . ILE A 1 78 ? 9.129 -6.342 3.892 1.00 96.94 78 ILE A N 1
ATOM 574 C CA . ILE A 1 78 ? 9.733 -6.341 5.221 1.00 96.94 78 ILE A CA 1
ATOM 575 C C . ILE A 1 78 ? 8.715 -5.803 6.218 1.00 96.94 78 ILE A C 1
ATOM 577 O O . ILE A 1 78 ? 8.103 -4.761 5.977 1.00 96.94 78 ILE A O 1
ATOM 581 N N . ASP A 1 79 ? 8.535 -6.498 7.337 1.00 96.00 79 ASP A N 1
ATOM 582 C CA . ASP A 1 79 ? 7.638 -6.050 8.400 1.00 96.00 79 ASP A CA 1
ATOM 583 C C . ASP A 1 79 ? 8.217 -4.850 9.145 1.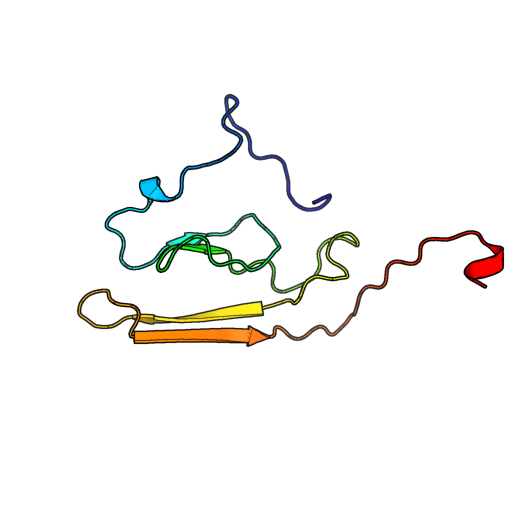00 96.00 79 ASP A C 1
ATOM 585 O O . ASP A 1 79 ? 9.384 -4.832 9.539 1.00 96.00 79 ASP A O 1
ATOM 589 N N . CYS A 1 80 ? 7.381 -3.835 9.346 1.00 95.25 80 CYS A N 1
ATOM 590 C CA . CYS A 1 80 ? 7.718 -2.708 10.198 1.00 95.25 80 CYS A CA 1
ATOM 591 C C . CYS A 1 80 ? 7.467 -3.091 11.665 1.00 95.25 80 CYS A C 1
ATOM 593 O O . CYS A 1 80 ? 6.432 -3.697 11.961 1.00 95.25 80 CYS A O 1
ATOM 595 N N . PRO A 1 81 ? 8.356 -2.708 12.598 1.00 92.88 81 PRO A N 1
ATOM 596 C CA . PRO A 1 81 ? 8.117 -2.896 14.023 1.00 92.88 81 PRO A CA 1
ATOM 597 C C . PRO A 1 81 ? 6.809 -2.231 14.475 1.00 92.88 81 PRO A C 1
ATOM 599 O O . PRO A 1 81 ? 6.539 -1.074 14.147 1.00 92.88 81 PRO A O 1
ATOM 602 N N . VAL A 1 82 ? 6.000 -2.954 15.254 1.00 90.31 82 VAL A N 1
ATOM 603 C CA . VAL A 1 82 ? 4.744 -2.450 15.828 1.00 90.31 82 VAL A CA 1
ATOM 604 C C . VAL A 1 82 ? 4.875 -2.412 17.347 1.00 90.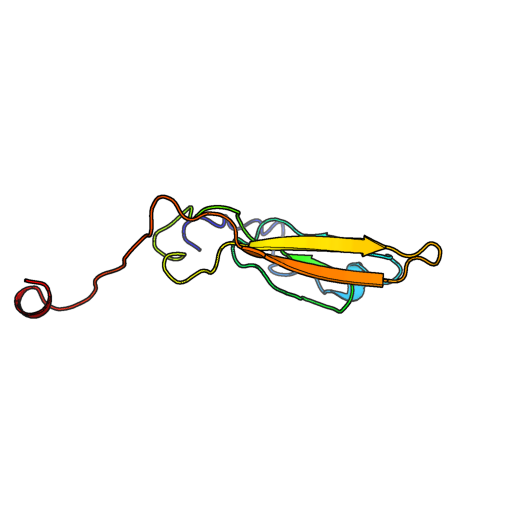31 82 VAL A C 1
ATOM 606 O O . VAL A 1 82 ? 4.379 -3.278 18.060 1.00 90.31 82 VAL A O 1
ATOM 609 N N . GLU A 1 83 ? 5.539 -1.373 17.850 1.00 89.38 83 GLU A N 1
ATOM 610 C CA . GLU A 1 83 ? 5.790 -1.193 19.292 1.00 89.38 83 GLU A CA 1
ATOM 611 C C . GLU A 1 83 ? 4.506 -0.973 20.110 1.00 89.38 83 GLU A C 1
ATOM 613 O O . GLU A 1 83 ? 4.476 -1.150 21.327 1.00 89.38 83 GLU A O 1
ATOM 618 N N . ARG A 1 84 ? 3.434 -0.524 19.448 1.00 89.12 84 ARG A N 1
ATOM 619 C CA . ARG A 1 84 ? 2.144 -0.200 20.066 1.00 89.12 84 ARG A CA 1
ATOM 620 C C . ARG A 1 84 ? 1.013 -0.814 19.242 1.00 89.12 84 ARG A C 1
ATOM 622 O O . ARG A 1 84 ? 0.491 -0.139 18.351 1.00 89.12 84 ARG A O 1
ATOM 629 N N . PRO A 1 85 ? 0.646 -2.082 19.495 1.00 89.88 85 PRO A N 1
ATOM 630 C CA . PRO A 1 85 ? -0.450 -2.717 18.780 1.00 89.88 85 PRO A CA 1
ATOM 631 C C . PRO A 1 85 ? -1.771 -2.019 19.116 1.00 89.88 85 PRO A C 1
ATOM 633 O O . PRO A 1 85 ? -2.069 -1.739 20.278 1.00 89.88 85 PRO A O 1
ATOM 636 N N . LEU A 1 86 ? -2.564 -1.731 18.085 1.00 92.44 86 LEU A N 1
ATOM 637 C CA . LEU A 1 86 ? -3.925 -1.237 18.253 1.00 92.44 86 LEU A CA 1
ATOM 638 C C . LEU A 1 86 ? -4.880 -2.423 18.364 1.00 92.44 86 LEU A C 1
ATOM 640 O O . LEU A 1 86 ? -4.740 -3.411 17.651 1.00 92.44 86 LEU A O 1
ATOM 644 N N . ALA A 1 87 ? -5.888 -2.291 19.217 1.00 90.69 87 ALA A N 1
ATOM 645 C CA . ALA A 1 87 ? -7.005 -3.219 19.286 1.00 90.69 87 ALA A CA 1
ATOM 646 C C . ALA A 1 87 ? -8.310 -2.443 19.118 1.00 90.69 87 ALA A C 1
ATOM 648 O O . ALA A 1 87 ? -8.447 -1.316 19.601 1.00 90.69 87 ALA A O 1
ATOM 649 N N . ARG A 1 88 ? -9.281 -3.054 18.439 1.00 91.06 88 ARG A N 1
ATOM 650 C CA . ARG A 1 88 ? -10.624 -2.499 18.279 1.00 91.06 88 ARG A CA 1
ATOM 651 C C . ARG A 1 88 ? -11.634 -3.460 18.886 1.00 91.06 88 ARG A C 1
ATOM 653 O O . ARG A 1 88 ? -11.903 -4.517 18.329 1.00 91.06 88 ARG A O 1
ATOM 660 N N . LEU A 1 89 ? -12.208 -3.061 20.015 1.00 91.12 89 LEU A N 1
ATOM 661 C CA . LEU A 1 89 ? -13.265 -3.802 20.693 1.00 91.12 89 LEU A CA 1
ATOM 662 C C . LEU A 1 89 ? -14.627 -3.264 20.249 1.00 91.12 89 LEU A C 1
ATOM 664 O O . LEU A 1 89 ? -14.854 -2.053 20.243 1.00 91.12 89 LEU A O 1
ATOM 668 N N . ARG A 1 90 ? -15.533 -4.158 19.849 1.00 91.31 90 ARG A N 1
ATOM 669 C CA . ARG A 1 90 ? -16.892 -3.796 19.438 1.00 91.31 90 ARG A CA 1
ATOM 670 C C . ARG A 1 90 ? -17.858 -4.876 19.903 1.00 91.31 90 ARG A C 1
ATOM 672 O O . ARG A 1 90 ? -17.670 -6.045 19.593 1.00 91.31 90 ARG A O 1
ATOM 679 N N . GLY A 1 91 ? -18.881 -4.482 20.645 1.00 94.75 91 GLY A N 1
ATOM 680 C CA . GLY A 1 91 ? -19.821 -5.407 21.263 1.00 94.75 91 GLY A CA 1
ATOM 681 C C . GLY A 1 91 ? -20.722 -4.682 22.250 1.00 94.75 91 GLY A C 1
ATOM 682 O O . GLY A 1 91 ? -20.620 -3.465 22.419 1.00 94.75 91 GLY A O 1
ATOM 683 N N . ARG A 1 92 ? -21.617 -5.430 22.892 1.00 96.19 92 ARG A N 1
ATOM 684 C CA . ARG A 1 92 ? -22.376 -4.912 24.030 1.00 96.19 92 ARG A CA 1
ATOM 685 C C . ARG A 1 92 ? -21.476 -4.856 25.263 1.00 96.19 92 ARG A C 1
ATOM 687 O O . ARG A 1 92 ? -20.526 -5.628 25.360 1.00 96.19 92 ARG A O 1
ATOM 694 N N . LEU A 1 93 ? -21.791 -3.969 26.206 1.00 93.88 93 LEU A N 1
ATOM 695 C CA . LEU A 1 93 ? -20.990 -3.779 27.420 1.00 93.88 93 LEU A CA 1
ATOM 696 C C . LEU A 1 93 ? -20.801 -5.088 28.202 1.00 93.88 93 LEU A C 1
ATOM 698 O O . LEU A 1 93 ? -19.696 -5.379 28.635 1.00 93.88 93 LEU A O 1
ATOM 702 N N . ASP A 1 94 ? -21.854 -5.898 28.303 1.00 95.31 94 ASP A N 1
ATOM 703 C CA . ASP A 1 94 ? -21.855 -7.204 28.967 1.00 95.31 94 ASP A CA 1
ATOM 704 C C . ASP A 1 94 ? -20.960 -8.258 28.291 1.00 95.31 94 ASP A C 1
ATOM 706 O O . ASP A 1 94 ? -20.633 -9.259 28.909 1.00 95.31 94 ASP A O 1
ATOM 710 N N . THR A 1 95 ? -20.556 -8.047 27.035 1.00 91.88 95 THR A N 1
ATOM 711 C CA . THR A 1 95 ? -19.633 -8.928 26.291 1.00 91.88 95 THR A CA 1
ATOM 712 C C . THR A 1 95 ? -18.190 -8.408 26.293 1.00 91.88 95 THR A C 1
ATOM 714 O O . THR A 1 95 ? -17.280 -9.122 25.881 1.00 91.88 95 THR A O 1
ATOM 717 N N . LEU A 1 96 ? -17.977 -7.145 26.675 1.00 89.94 96 LEU A N 1
ATOM 718 C CA . LEU A 1 96 ? -16.672 -6.475 26.630 1.00 89.94 96 LEU A CA 1
ATOM 719 C C . LEU A 1 96 ? -15.988 -6.361 28.001 1.00 89.94 96 LEU A C 1
ATOM 721 O O . LEU A 1 96 ? -14.817 -5.984 28.048 1.00 89.94 96 LEU A O 1
ATOM 725 N N . LEU A 1 97 ? -16.720 -6.642 29.079 1.00 74.44 97 LEU A N 1
ATOM 726 C CA . LEU A 1 97 ? -16.237 -6.721 30.460 1.00 74.44 97 LEU A CA 1
ATOM 727 C C . LEU A 1 97 ? -16.054 -8.185 30.867 1.00 74.44 97 LEU A C 1
ATOM 729 O O . LEU A 1 97 ? -15.122 -8.439 31.658 1.00 74.44 97 LEU A O 1
#

Radius of gyration: 17.26 Å; Cα contacts (8 Å, |Δi|>4): 142; chains: 1; bounding box: 43×27×50 Å

pLDDT: mean 89.65, std 10.99, range [55.09, 97.75]

Secondary structure (DSSP, 8-state):
--SSPP--STT-----GGGGTT-S-EEE-S-SS-EESSSSEEE---SS--SGGGTT---EEEEEEEPTTS-EEEEEEEEPP-SS------S-HHHH-

Sequence (97 aa):
SDSERDITVGGVAAVPAGVFDGVDYAALGHLHGSQRVTARVRYSGSPLAYSFSEADHRKTMWLIDLAADGGIAAEERIDCPVERPLARLRGRLDTLL

Mean predicted aligned error: 5.63 Å

Foldseek 3Di:
DVPQDQPDDPPDRDDDPCVCPPALAAEDERAQAWDDPDQHYTYQHDLADPDLVCLVGFRWGKDFDADPVSHTPDIDTGGRDYPDRHDDDDDDPVVVD

Nearest PDB structures (foldseek):
  7z03-assembly1_B  TM=9.204E-01  e=4.814E-06  Escherichia coli
  7yzp-assembly1_A  TM=9.004E-01  e=3.101E-05  Escherichia coli
  3thn-assembly1_A-2  TM=8.590E-01  e=9.857E-04  Thermotoga maritima
  3qg5-assembly1_D  TM=8.638E-01  e=3.054E-03  Thermotoga maritima
  9c3c-assembly1_g  TM=4.213E-01  e=8.948E+00  Oryctolagus cuniculus